Protein AF-A0A7C3NH36-F1 (afdb_monomer)

pLDDT: mean 85.52, std 13.23, range [36.16, 96.75]

Nearest PDB structures (foldseek):
  1ryk-assembly1_A  TM=7.469E-01  e=5.350E-05  Escherichia coli
  1yww-assembly1_A  TM=8.661E-01  e=4.362E-03  Pseudomonas aeruginosa
  5z8q-assembly1_A  TM=3.609E-01  e=6.559E+00  Saccharomyces cerevisiae S288C
  1m8l-assembly1_A  TM=3.896E-01  e=9.786E+00  unclassified

Structure (mmCIF, N/CA/C/O backbone):
data_AF-A0A7C3NH36-F1
#
_entry.id   AF-A0A7C3NH36-F1
#
loop_
_atom_site.group_PDB
_atom_site.id
_atom_site.type_symbol
_atom_site.label_atom_id
_atom_site.label_alt_id
_atom_site.label_comp_id
_atom_site.label_asym_id
_atom_site.label_entity_id
_atom_site.label_seq_id
_atom_site.pdbx_PDB_ins_code
_atom_site.Cartn_x
_atom_site.Car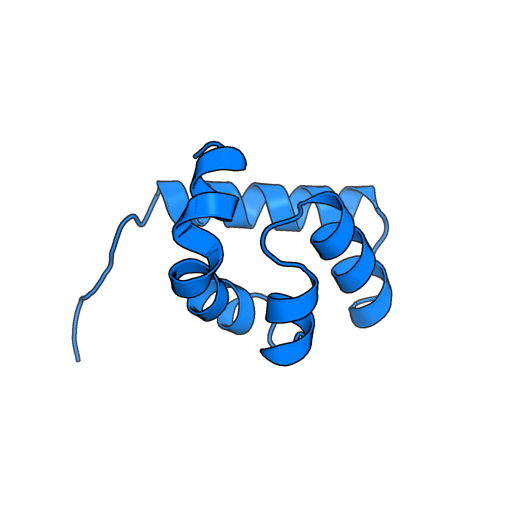tn_y
_atom_site.Cartn_z
_atom_site.occupancy
_atom_site.B_iso_or_equiv
_atom_site.auth_seq_id
_atom_site.auth_comp_id
_atom_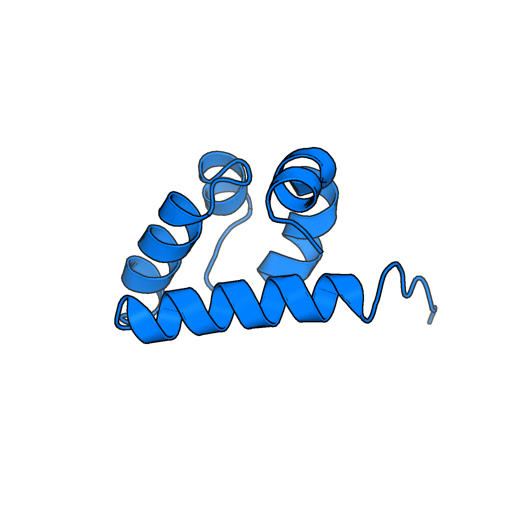site.auth_asym_id
_atom_site.auth_atom_id
_atom_site.pdbx_PDB_model_num
ATOM 1 N N . MET A 1 1 ? 14.547 -9.362 -6.221 1.00 69.44 1 MET A N 1
ATOM 2 C CA . MET A 1 1 ? 13.765 -9.060 -7.440 1.00 69.44 1 MET A CA 1
ATOM 3 C C . MET A 1 1 ? 13.629 -7.548 -7.637 1.00 69.44 1 MET A C 1
ATOM 5 O O . MET A 1 1 ? 13.571 -6.823 -6.650 1.00 69.44 1 MET A O 1
ATOM 9 N N . ASN A 1 2 ? 13.625 -7.055 -8.882 1.00 81.38 2 ASN A N 1
ATOM 10 C CA . ASN A 1 2 ? 13.374 -5.634 -9.168 1.00 81.38 2 ASN A CA 1
ATOM 11 C C . ASN A 1 2 ? 11.871 -5.337 -9.158 1.00 81.38 2 ASN A C 1
ATOM 13 O O . ASN A 1 2 ? 11.063 -6.178 -9.552 1.00 81.38 2 ASN A O 1
ATOM 17 N N . TRP A 1 3 ? 11.505 -4.114 -8.768 1.00 86.38 3 TRP A N 1
ATOM 18 C CA . TRP A 1 3 ? 10.105 -3.682 -8.737 1.00 86.38 3 TRP A CA 1
ATOM 19 C C . TRP A 1 3 ? 9.436 -3.713 -10.121 1.00 86.38 3 TRP A C 1
ATOM 21 O O . TRP A 1 3 ? 8.248 -3.993 -10.234 1.00 86.38 3 TRP A O 1
ATOM 31 N N . ASP A 1 4 ? 10.209 -3.494 -11.184 1.00 87.69 4 ASP A N 1
ATOM 32 C CA . ASP A 1 4 ? 9.740 -3.601 -12.568 1.00 87.69 4 ASP A CA 1
ATOM 33 C C . ASP A 1 4 ? 9.148 -4.990 -12.879 1.00 87.69 4 ASP A C 1
ATOM 35 O O . ASP A 1 4 ? 8.036 -5.112 -13.393 1.00 87.69 4 ASP A O 1
ATOM 39 N N . THR A 1 5 ? 9.824 -6.053 -12.433 1.00 87.25 5 THR A N 1
ATOM 40 C CA . THR A 1 5 ? 9.333 -7.426 -12.596 1.00 87.25 5 THR A CA 1
ATOM 41 C C . THR A 1 5 ? 8.081 -7.683 -11.756 1.00 87.25 5 THR A C 1
ATOM 43 O O . THR A 1 5 ? 7.168 -8.379 -12.200 1.00 87.25 5 THR A O 1
ATOM 46 N N . ILE A 1 6 ? 8.008 -7.082 -10.565 1.00 87.75 6 ILE A N 1
ATOM 47 C CA . ILE A 1 6 ? 6.836 -7.166 -9.687 1.00 87.75 6 ILE A CA 1
ATOM 48 C C . ILE A 1 6 ? 5.619 -6.512 -10.336 1.00 87.75 6 ILE A C 1
ATOM 50 O O . ILE A 1 6 ? 4.534 -7.086 -10.316 1.00 87.75 6 ILE A O 1
ATOM 54 N N . SER A 1 7 ? 5.804 -5.345 -10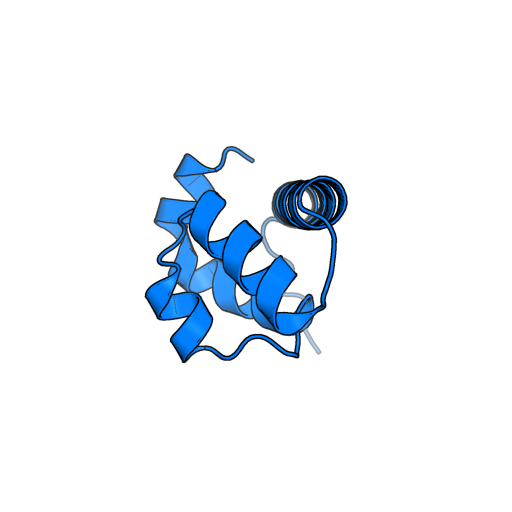.949 1.00 88.44 7 SER A N 1
ATOM 55 C CA . SER A 1 7 ? 4.758 -4.657 -11.706 1.00 88.44 7 SER A CA 1
ATOM 56 C C . SER A 1 7 ? 4.276 -5.511 -12.886 1.00 88.44 7 SER A C 1
ATOM 58 O O . SER A 1 7 ? 3.077 -5.745 -13.041 1.00 88.44 7 SER A O 1
ATOM 60 N N . GLY A 1 8 ? 5.204 -6.092 -13.656 1.00 89.50 8 GLY A N 1
ATOM 61 C CA . GLY A 1 8 ? 4.872 -6.972 -14.782 1.00 89.50 8 GLY A CA 1
ATOM 62 C C . GLY A 1 8 ? 4.131 -8.257 -14.384 1.00 89.50 8 GLY A C 1
ATOM 63 O O . GLY A 1 8 ? 3.261 -8.725 -15.118 1.00 89.50 8 GLY A O 1
ATOM 64 N N . GLN A 1 9 ? 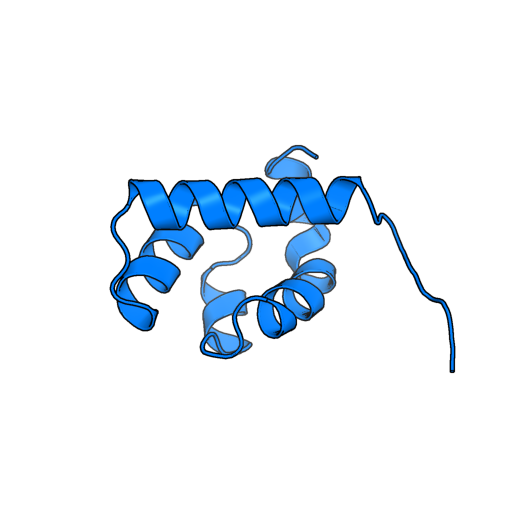4.425 -8.818 -13.208 1.00 88.88 9 GLN A N 1
ATOM 65 C CA . GLN A 1 9 ? 3.795 -10.042 -12.689 1.00 88.88 9 GLN A CA 1
ATOM 66 C C . GLN A 1 9 ? 2.803 -9.778 -11.546 1.00 88.88 9 GLN A C 1
ATOM 68 O O . GLN A 1 9 ? 2.434 -10.698 -10.807 1.00 88.88 9 GLN A O 1
ATOM 73 N N . TRP A 1 10 ? 2.316 -8.541 -11.425 1.00 89.56 10 TRP A N 1
ATOM 74 C CA . TRP A 1 10 ? 1.518 -8.081 -10.289 1.00 89.56 10 TRP A CA 1
ATOM 75 C C . TRP A 1 10 ? 0.294 -8.954 -10.011 1.00 89.56 10 TRP A C 1
ATOM 77 O O . TRP A 1 10 ? 0.024 -9.325 -8.869 1.00 89.56 10 TRP A O 1
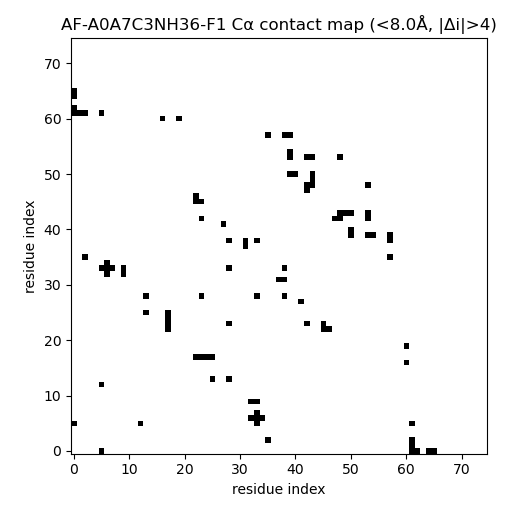ATOM 87 N N . LYS A 1 11 ? -0.408 -9.371 -11.071 1.00 86.88 11 LYS A N 1
ATOM 88 C CA . LYS A 1 11 ? -1.595 -10.235 -10.974 1.00 86.88 11 LYS A CA 1
ATOM 89 C C . LYS A 1 11 ? -1.320 -11.590 -10.323 1.00 86.88 11 LYS A C 1
ATOM 91 O O . LYS A 1 11 ? -2.226 -12.140 -9.708 1.00 86.88 11 LYS A O 1
ATOM 96 N N . GLN A 1 12 ? -0.109 -12.131 -10.454 1.00 86.12 12 GLN A N 1
ATOM 97 C CA . GLN A 1 12 ? 0.271 -13.377 -9.780 1.00 86.12 12 GLN A CA 1
ATOM 98 C C . GLN A 1 12 ? 0.719 -13.102 -8.340 1.00 86.12 12 GLN A C 1
ATOM 100 O O . GLN A 1 12 ? 0.400 -13.851 -7.418 1.00 86.12 12 GLN A O 1
ATOM 105 N N . MET A 1 13 ? 1.411 -11.983 -8.128 1.00 86.88 13 MET A N 1
ATOM 106 C CA . MET A 1 13 ? 1.975 -11.613 -6.830 1.00 86.88 13 MET A CA 1
ATOM 107 C C . MET A 1 13 ? 0.932 -11.089 -5.835 1.00 86.88 13 MET A C 1
ATOM 109 O O . MET A 1 13 ? 1.104 -11.273 -4.627 1.00 86.88 13 MET A O 1
ATOM 113 N N . LYS A 1 14 ? -0.190 -10.523 -6.305 1.00 86.62 14 LYS A N 1
ATOM 114 C CA . LYS A 1 14 ? -1.270 -10.009 -5.443 1.00 86.62 14 LYS A CA 1
ATOM 115 C C . LYS A 1 14 ? -1.825 -11.061 -4.476 1.00 86.62 14 LYS A C 1
ATOM 117 O O . LYS A 1 14 ? -2.186 -10.729 -3.352 1.00 86.62 14 LYS A O 1
ATOM 122 N N . GLY A 1 15 ? -1.825 -12.341 -4.863 1.00 87.31 15 GLY A N 1
ATOM 123 C CA . GLY A 1 15 ? -2.260 -13.440 -3.995 1.00 87.31 15 GLY A CA 1
ATOM 124 C C . GLY A 1 15 ? -1.358 -13.632 -2.772 1.00 87.31 15 GLY A C 1
ATOM 125 O O . GLY A 1 15 ? -1.852 -13.806 -1.658 1.00 87.31 15 GLY A O 1
ATOM 126 N N . LYS A 1 16 ? -0.034 -13.544 -2.949 1.00 86.25 16 LYS A N 1
ATOM 127 C CA . LYS A 1 16 ? 0.932 -13.555 -1.836 1.00 86.25 16 LYS A CA 1
ATOM 128 C C . LYS A 1 16 ? 0.830 -12.274 -1.011 1.00 86.25 16 LYS A C 1
ATOM 130 O O . LYS A 1 16 ? 0.873 -12.313 0.213 1.00 86.25 16 LYS A O 1
ATOM 135 N N . MET A 1 17 ? 0.618 -11.145 -1.681 1.00 88.25 17 MET A N 1
ATOM 136 C CA . MET A 1 17 ? 0.444 -9.856 -1.022 1.00 88.25 17 MET A CA 1
ATOM 137 C C . MET A 1 17 ? -0.764 -9.836 -0.078 1.00 88.25 17 MET A C 1
ATOM 139 O O . MET A 1 17 ? -0.651 -9.384 1.055 1.00 88.25 17 MET A O 1
ATOM 143 N N . LYS A 1 18 ? -1.900 -10.394 -0.504 1.00 88.06 18 LYS A N 1
ATOM 144 C CA . LYS A 1 18 ? -3.104 -10.530 0.326 1.00 88.06 18 LYS A CA 1
ATOM 145 C C . LYS A 1 18 ? -2.887 -11.435 1.544 1.00 88.06 18 LYS A C 1
ATOM 147 O O . LYS A 1 18 ? -3.482 -11.196 2.587 1.00 88.06 18 LYS A O 1
ATOM 152 N N . GLN A 1 19 ? -2.039 -12.459 1.428 1.00 87.50 19 GLN A N 1
ATOM 153 C CA . GLN A 1 19 ? -1.676 -13.310 2.568 1.00 87.50 19 GLN A CA 1
ATOM 154 C C . GLN A 1 19 ? -0.829 -12.546 3.591 1.00 87.50 19 GLN A C 1
ATOM 156 O O . GLN A 1 19 ? -1.095 -12.636 4.786 1.00 87.50 19 GLN A O 1
ATOM 161 N N . GLN A 1 20 ? 0.133 -11.746 3.123 1.00 87.00 20 GLN A N 1
ATOM 162 C CA . GLN A 1 20 ? 0.978 -10.917 3.987 1.00 87.00 20 GLN A CA 1
ATOM 163 C C . GLN A 1 20 ? 0.185 -9.780 4.647 1.00 87.00 20 GLN A C 1
ATOM 165 O O . GLN A 1 20 ? 0.296 -9.528 5.848 1.00 87.00 20 GLN A O 1
ATOM 170 N N . TRP A 1 21 ? -0.648 -9.098 3.862 1.00 91.06 21 TRP A N 1
ATOM 171 C CA . TRP A 1 21 ? -1.442 -7.956 4.290 1.00 91.06 21 TRP A CA 1
ATOM 172 C C . TRP A 1 21 ? -2.936 -8.249 4.171 1.00 91.06 21 TRP A C 1
ATOM 174 O O . TRP A 1 21 ? -3.634 -7.668 3.345 1.00 91.06 21 TRP A O 1
ATOM 184 N N . GLY A 1 22 ? -3.454 -9.110 5.051 1.00 90.25 22 GLY A N 1
ATOM 185 C CA . GLY A 1 22 ? -4.870 -9.512 5.049 1.00 90.25 22 GLY A CA 1
ATOM 186 C C . GLY A 1 22 ? -5.896 -8.378 5.212 1.00 90.25 22 GLY A C 1
ATOM 187 O O . GLY A 1 22 ? -7.084 -8.612 5.006 1.00 90.25 22 GLY A O 1
ATOM 188 N N . LYS A 1 23 ? -5.473 -7.152 5.565 1.00 90.56 23 LYS A N 1
ATOM 189 C CA . LYS A 1 23 ? -6.347 -5.963 5.580 1.00 90.56 23 LYS A CA 1
ATOM 190 C C . LYS A 1 23 ? -6.543 -5.338 4.196 1.00 90.56 23 LYS A C 1
ATOM 192 O O . LYS A 1 23 ? -7.477 -4.553 4.028 1.00 90.56 23 LYS A O 1
ATOM 197 N N . LEU A 1 24 ? -5.651 -5.621 3.247 1.00 91.31 24 LEU A N 1
ATOM 198 C CA . LEU A 1 24 ? -5.753 -5.146 1.872 1.00 91.31 24 LEU A CA 1
ATOM 199 C C . LEU A 1 24 ? -6.659 -6.084 1.071 1.00 91.31 24 LEU A C 1
ATOM 201 O O . LEU A 1 24 ? -6.492 -7.306 1.071 1.00 91.31 24 LEU A O 1
ATOM 205 N N . THR A 1 25 ? -7.639 -5.497 0.397 1.00 90.88 25 THR A N 1
ATOM 206 C CA . THR A 1 25 ? -8.590 -6.216 -0.458 1.00 90.88 25 THR A CA 1
ATOM 207 C C . THR A 1 25 ? -8.076 -6.324 -1.888 1.00 90.88 25 THR A C 1
ATOM 209 O O . THR A 1 25 ? -7.267 -5.508 -2.308 1.00 90.88 25 THR A O 1
ATOM 212 N N . ASP A 1 26 ? -8.553 -7.317 -2.651 1.00 89.94 26 ASP A N 1
ATOM 213 C CA . ASP A 1 26 ? -8.124 -7.512 -4.049 1.00 89.94 26 ASP A CA 1
ATOM 214 C C . ASP A 1 26 ? -8.329 -6.254 -4.904 1.00 89.94 26 ASP A C 1
ATOM 216 O O . ASP A 1 26 ? -7.464 -5.929 -5.705 1.00 89.94 26 ASP A O 1
ATOM 220 N N . ASP A 1 27 ? -9.413 -5.516 -4.653 1.00 91.50 27 ASP A N 1
ATOM 221 C CA . ASP A 1 27 ? -9.740 -4.249 -5.312 1.00 91.50 27 ASP A CA 1
ATOM 222 C C . ASP A 1 27 ? -8.678 -3.168 -5.045 1.00 91.50 27 ASP A C 1
ATOM 224 O O . ASP A 1 27 ? -8.159 -2.546 -5.967 1.00 91.50 27 ASP A O 1
ATOM 228 N N . GLU A 1 28 ? -8.239 -3.025 -3.789 1.00 91.25 28 GLU A N 1
ATOM 229 C CA . GLU A 1 28 ? -7.148 -2.108 -3.438 1.00 91.25 28 GLU A CA 1
ATOM 230 C C . GLU A 1 28 ? -5.832 -2.508 -4.107 1.00 91.25 28 GLU A C 1
ATOM 232 O O . GLU A 1 28 ? -5.074 -1.643 -4.543 1.00 91.25 28 GLU A O 1
ATOM 237 N N . LEU A 1 29 ? -5.558 -3.813 -4.207 1.00 91.00 29 LEU A N 1
ATOM 238 C CA . LEU A 1 29 ? -4.370 -4.309 -4.899 1.00 91.00 29 LEU A CA 1
ATOM 239 C C . LEU A 1 29 ? -4.460 -4.067 -6.408 1.00 91.00 29 LEU A C 1
ATOM 241 O O . LEU A 1 29 ? -3.436 -3.788 -7.032 1.00 91.00 29 LEU A O 1
ATOM 245 N N . ASP A 1 30 ? -5.653 -4.142 -6.991 1.00 91.19 30 ASP A N 1
ATOM 246 C CA . ASP A 1 30 ? -5.884 -3.832 -8.400 1.00 91.19 30 ASP A CA 1
ATOM 247 C C . ASP A 1 30 ? -5.639 -2.343 -8.681 1.00 91.19 30 ASP A C 1
ATOM 249 O O . ASP A 1 30 ? -4.880 -2.018 -9.592 1.00 91.19 30 ASP A O 1
ATOM 253 N N . ILE A 1 31 ? -6.134 -1.452 -7.811 1.00 90.88 31 ILE A N 1
ATOM 254 C CA . ILE A 1 31 ? -5.890 0.001 -7.882 1.00 90.88 31 ILE A CA 1
ATOM 255 C C . ILE A 1 31 ? -4.398 0.327 -7.767 1.00 90.88 31 ILE A C 1
ATOM 257 O O . ILE A 1 31 ? -3.893 1.189 -8.487 1.00 90.88 31 ILE A O 1
ATOM 261 N N . ILE A 1 32 ? -3.674 -0.356 -6.873 1.00 92.06 32 ILE A N 1
ATOM 262 C CA . ILE A 1 32 ? -2.223 -0.182 -6.737 1.00 92.06 32 ILE A CA 1
ATOM 263 C C . ILE A 1 32 ? -1.512 -0.530 -8.052 1.00 92.06 32 ILE A C 1
ATOM 265 O O . ILE A 1 32 ? -0.495 0.088 -8.354 1.00 92.06 32 ILE A O 1
ATOM 269 N N . ALA A 1 33 ? -2.017 -1.496 -8.829 1.00 89.25 33 ALA A N 1
ATOM 270 C CA . ALA A 1 33 ? -1.502 -1.863 -10.152 1.00 89.25 33 ALA A CA 1
ATOM 271 C C . ALA A 1 33 ? 0.030 -2.058 -10.204 1.00 89.25 33 ALA A C 1
ATOM 273 O O . ALA A 1 33 ? 0.693 -1.671 -11.166 1.00 89.25 33 ALA A O 1
ATOM 274 N N . GLY A 1 34 ? 0.619 -2.612 -9.140 1.00 87.56 34 GLY A N 1
ATOM 275 C CA . GLY A 1 34 ? 2.065 -2.807 -9.048 1.00 87.56 34 GLY A CA 1
ATOM 276 C C . GLY A 1 34 ? 2.869 -1.517 -8.905 1.00 87.56 34 GLY A C 1
ATOM 277 O O . GLY A 1 34 ? 4.056 -1.508 -9.206 1.00 87.56 34 GLY A O 1
ATOM 278 N N . GLN A 1 35 ? 2.271 -0.420 -8.442 1.00 92.06 35 GLN A N 1
ATOM 279 C CA . GLN A 1 35 ? 2.961 0.832 -8.129 1.00 92.06 35 GLN A CA 1
ATOM 280 C C . GLN A 1 35 ? 3.468 0.818 -6.680 1.00 92.06 35 GLN A C 1
ATOM 282 O O . GLN A 1 35 ? 2.685 0.746 -5.732 1.00 92.06 35 GLN A O 1
ATOM 287 N N . ARG A 1 36 ? 4.789 0.930 -6.485 1.00 92.00 36 ARG A N 1
ATOM 288 C CA . ARG A 1 36 ? 5.410 0.836 -5.150 1.00 92.00 36 ARG A CA 1
ATOM 289 C C . ARG A 1 36 ? 4.902 1.907 -4.195 1.00 92.00 36 ARG A C 1
ATOM 291 O O . ARG A 1 36 ? 4.548 1.605 -3.062 1.00 92.00 36 ARG A O 1
ATOM 298 N N . ASP A 1 37 ? 4.868 3.151 -4.662 1.00 92.44 37 ASP A N 1
ATOM 299 C CA . ASP A 1 37 ? 4.482 4.298 -3.840 1.00 92.44 37 ASP A CA 1
ATOM 300 C C . ASP A 1 37 ? 3.001 4.223 -3.425 1.00 92.44 37 ASP A C 1
ATOM 302 O O . ASP A 1 37 ? 2.680 4.439 -2.259 1.00 92.44 37 ASP A O 1
ATOM 306 N N . GLN A 1 38 ? 2.118 3.768 -4.326 1.00 93.31 38 GLN A N 1
ATOM 307 C CA . GLN A 1 38 ? 0.706 3.514 -4.009 1.00 93.31 38 GLN A CA 1
ATOM 308 C C . GLN A 1 38 ? 0.544 2.411 -2.956 1.00 93.31 38 GLN A C 1
ATOM 310 O O . GLN A 1 38 ? -0.252 2.561 -2.029 1.00 93.31 38 GLN A O 1
ATOM 315 N N . LEU A 1 39 ? 1.322 1.324 -3.054 1.00 92.69 39 LEU A N 1
ATOM 316 C CA . LEU A 1 39 ? 1.315 0.258 -2.049 1.00 92.69 39 LEU A CA 1
ATOM 317 C C . LEU A 1 39 ? 1.738 0.789 -0.674 1.00 92.69 39 LEU A C 1
ATOM 319 O O . LEU A 1 39 ? 1.070 0.526 0.324 1.00 92.69 39 LEU A O 1
ATOM 323 N N . ILE A 1 40 ? 2.818 1.571 -0.627 1.00 94.25 40 ILE A N 1
ATOM 324 C CA . ILE A 1 40 ? 3.311 2.210 0.599 1.00 94.25 40 ILE A CA 1
ATOM 325 C C . ILE A 1 40 ? 2.240 3.143 1.180 1.00 94.25 40 ILE A C 1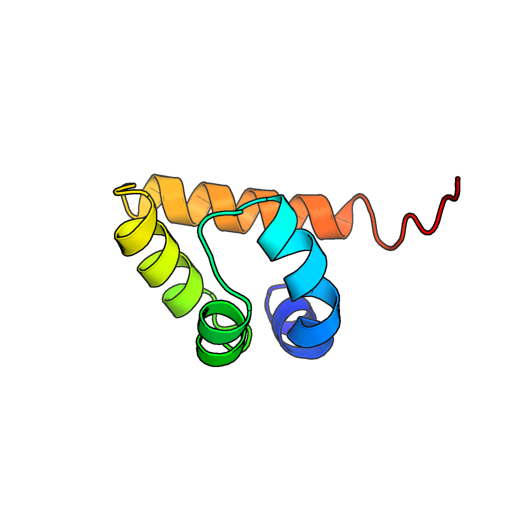
ATOM 327 O O . ILE A 1 40 ? 1.972 3.092 2.379 1.00 94.25 40 ILE A O 1
ATOM 331 N N . GLY A 1 41 ? 1.588 3.962 0.350 1.00 94.62 41 GLY A N 1
ATOM 332 C CA . GLY A 1 41 ? 0.463 4.812 0.750 1.00 94.62 41 GLY A CA 1
ATOM 333 C C . GLY A 1 41 ? -0.670 4.007 1.387 1.00 94.62 41 GLY A C 1
ATOM 334 O O . GLY A 1 41 ? -1.050 4.264 2.528 1.00 94.62 41 GLY A O 1
ATOM 335 N N . LYS A 1 42 ? -1.135 2.956 0.706 1.00 93.69 42 LYS A N 1
ATOM 336 C CA . LYS A 1 42 ? -2.225 2.100 1.195 1.00 93.69 42 LYS A CA 1
ATOM 337 C C . LYS A 1 42 ? -1.881 1.377 2.490 1.00 93.69 42 LYS A C 1
ATOM 339 O O . LYS A 1 42 ? -2.723 1.278 3.379 1.00 93.69 42 LYS A O 1
ATOM 344 N N . ILE A 1 43 ? -0.650 0.893 2.633 1.00 93.25 43 ILE A N 1
ATOM 345 C CA . ILE A 1 43 ? -0.201 0.252 3.872 1.00 93.25 43 ILE A CA 1
ATOM 346 C C . ILE A 1 43 ? -0.220 1.255 5.032 1.00 93.25 43 ILE A C 1
ATOM 348 O O . ILE A 1 43 ? -0.723 0.915 6.104 1.00 93.25 43 ILE A O 1
ATOM 352 N N . GLN A 1 44 ? 0.256 2.486 4.823 1.00 94.94 44 GLN A N 1
ATOM 353 C CA . GLN A 1 44 ? 0.180 3.540 5.841 1.00 94.94 44 GLN A CA 1
ATOM 354 C C . GLN A 1 44 ? -1.277 3.820 6.237 1.00 94.94 44 GLN A C 1
ATOM 356 O O . GLN A 1 44 ? -1.587 3.822 7.424 1.00 94.94 44 GLN A O 1
ATOM 361 N N . GLU A 1 45 ? -2.190 3.961 5.272 1.00 93.69 45 GLU A N 1
ATOM 362 C CA . GLU A 1 45 ? -3.615 4.212 5.541 1.00 93.69 45 GLU A CA 1
ATOM 363 C C . GLU A 1 45 ? -4.292 3.060 6.310 1.00 93.69 45 GLU A C 1
ATOM 365 O O . GLU A 1 45 ? -5.068 3.288 7.237 1.00 93.69 45 GLU A O 1
ATOM 370 N N . LYS A 1 46 ? -4.003 1.805 5.947 1.00 93.81 46 LYS A N 1
ATOM 371 C CA . LYS A 1 46 ? -4.720 0.618 6.459 1.00 93.81 46 LYS A CA 1
ATOM 372 C C . LYS A 1 46 ? -4.143 0.076 7.763 1.00 93.81 46 LYS A C 1
ATOM 374 O O . LYS A 1 46 ? -4.857 -0.552 8.555 1.00 93.81 46 LYS A O 1
ATOM 379 N N . TYR A 1 47 ? -2.846 0.269 7.976 1.00 92.69 47 TYR A N 1
ATOM 380 C CA . TYR A 1 47 ? -2.134 -0.217 9.156 1.00 92.69 47 TYR A CA 1
ATOM 381 C C . TYR A 1 47 ? -1.710 0.899 10.112 1.00 92.69 47 TYR A C 1
ATOM 383 O O . TYR A 1 47 ? -1.375 0.588 11.253 1.00 92.69 47 TYR A O 1
ATOM 391 N N . GLY A 1 48 ? -1.764 2.168 9.698 1.00 94.44 48 GLY A N 1
ATOM 392 C CA . GLY A 1 48 ? -1.311 3.302 10.506 1.00 94.44 48 GLY A CA 1
ATOM 393 C C . GLY A 1 48 ? 0.205 3.323 10.707 1.00 94.44 48 GLY A C 1
ATOM 394 O O . GLY A 1 48 ? 0.685 3.850 11.707 1.00 94.44 48 GLY A O 1
ATOM 395 N N . TRP A 1 49 ? 0.964 2.686 9.812 1.00 94.94 49 TRP A N 1
ATOM 396 C CA . TRP A 1 49 ? 2.423 2.642 9.896 1.00 94.94 49 TRP A CA 1
ATOM 397 C C . TRP A 1 49 ? 3.053 3.912 9.335 1.00 94.94 49 TRP A C 1
ATOM 399 O O . TRP A 1 49 ? 2.488 4.565 8.463 1.00 94.94 49 TRP A O 1
ATOM 409 N N . SER A 1 50 ? 4.249 4.240 9.818 1.00 96.75 50 SER A N 1
ATOM 410 C CA . SER A 1 50 ? 5.076 5.295 9.235 1.00 96.75 50 SER A CA 1
ATOM 411 C C . SER A 1 50 ? 5.565 4.894 7.844 1.00 96.75 50 SER A C 1
ATOM 413 O O . SER A 1 50 ? 5.733 3.705 7.564 1.00 96.75 50 SER A O 1
ATOM 415 N N . ARG A 1 51 ? 5.885 5.885 7.004 1.00 92.75 51 ARG A N 1
ATOM 416 C CA . ARG A 1 51 ? 6.443 5.659 5.663 1.00 92.75 51 ARG A CA 1
ATOM 417 C C . ARG A 1 51 ? 7.649 4.709 5.675 1.00 92.75 51 ARG A C 1
ATOM 419 O O . ARG A 1 51 ? 7.627 3.745 4.928 1.00 92.75 51 ARG A O 1
ATOM 426 N N . ASP A 1 52 ? 8.615 4.905 6.580 1.00 95.44 52 ASP A N 1
ATOM 427 C CA . ASP A 1 52 ? 9.803 4.032 6.709 1.00 95.44 52 ASP A CA 1
ATOM 428 C C . ASP A 1 52 ? 9.433 2.564 6.978 1.00 95.44 52 ASP A C 1
ATOM 430 O O . ASP A 1 52 ? 9.961 1.653 6.345 1.00 95.44 52 ASP A O 1
ATOM 434 N N . GLU A 1 53 ? 8.472 2.324 7.874 1.00 95.12 53 GLU A N 1
ATOM 435 C CA . GLU A 1 53 ? 8.035 0.967 8.206 1.00 95.12 53 GLU A CA 1
ATOM 436 C C . GLU A 1 53 ? 7.260 0.342 7.040 1.00 95.12 53 GLU A C 1
ATOM 438 O O . GLU A 1 53 ? 7.501 -0.807 6.676 1.00 95.12 53 GLU A O 1
ATOM 443 N N . ALA A 1 54 ? 6.379 1.102 6.387 1.00 94.75 54 ALA A N 1
ATOM 444 C CA . ALA A 1 54 ? 5.690 0.644 5.185 1.00 94.75 54 ALA A CA 1
ATOM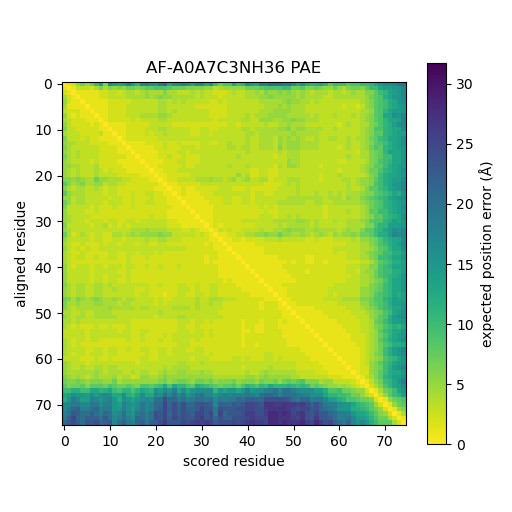 445 C C . ALA A 1 54 ? 6.684 0.318 4.053 1.00 94.75 54 ALA A C 1
ATOM 447 O O . ALA A 1 54 ? 6.569 -0.730 3.419 1.00 94.75 54 ALA A O 1
ATOM 448 N N . GLU A 1 55 ? 7.699 1.157 3.845 1.00 94.75 55 GLU A N 1
ATOM 449 C CA . GLU A 1 55 ? 8.767 0.933 2.868 1.00 94.75 55 GLU A CA 1
ATOM 450 C C . GLU A 1 55 ? 9.556 -0.340 3.161 1.00 94.75 55 GLU A C 1
ATOM 452 O O . GLU A 1 55 ? 9.764 -1.144 2.246 1.00 94.75 55 GLU A O 1
ATOM 457 N N . ARG A 1 56 ? 9.936 -0.569 4.424 1.00 94.31 56 ARG A N 1
ATOM 458 C CA . ARG A 1 56 ? 10.609 -1.807 4.842 1.00 94.31 56 ARG A CA 1
ATOM 459 C C . ARG A 1 56 ? 9.756 -3.035 4.597 1.00 94.31 56 ARG A C 1
ATOM 461 O O . ARG A 1 56 ? 10.271 -4.029 4.107 1.00 94.31 56 ARG A O 1
ATOM 468 N N . ARG A 1 57 ? 8.460 -2.977 4.903 1.00 92.44 57 ARG A N 1
ATOM 469 C CA . ARG A 1 57 ? 7.538 -4.106 4.704 1.00 92.44 57 ARG A CA 1
ATOM 470 C C . ARG A 1 57 ? 7.378 -4.449 3.226 1.00 92.44 57 ARG A C 1
ATOM 472 O O . ARG A 1 57 ? 7.321 -5.622 2.875 1.00 92.44 57 ARG A O 1
ATOM 479 N N . VAL A 1 58 ? 7.327 -3.436 2.364 1.00 92.06 58 VAL A N 1
ATOM 480 C CA . VAL A 1 58 ? 7.287 -3.627 0.908 1.00 92.06 58 VAL A CA 1
ATOM 481 C C . VAL A 1 58 ? 8.606 -4.194 0.381 1.00 92.06 58 VAL A C 1
ATOM 483 O O . VAL A 1 58 ? 8.586 -5.077 -0.475 1.00 92.06 58 VAL A O 1
ATOM 486 N N . ASP A 1 59 ? 9.743 -3.718 0.891 1.00 91.81 59 ASP A N 1
ATOM 487 C CA . ASP A 1 59 ? 11.063 -4.248 0.529 1.00 91.81 59 ASP A CA 1
ATOM 488 C C . ASP A 1 59 ? 11.226 -5.710 0.969 1.00 91.81 59 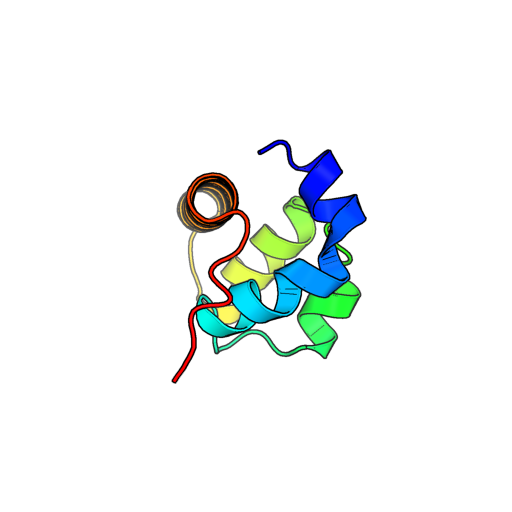ASP A C 1
ATOM 490 O O . ASP A 1 59 ? 11.645 -6.551 0.177 1.00 91.81 59 ASP A O 1
ATOM 494 N N . ASP A 1 60 ? 10.818 -6.028 2.196 1.00 91.06 60 ASP A N 1
ATOM 495 C CA . ASP A 1 60 ? 10.831 -7.380 2.753 1.00 91.06 60 ASP A CA 1
ATOM 496 C C . ASP A 1 60 ? 9.973 -8.337 1.920 1.00 91.06 60 ASP A C 1
ATOM 498 O O . ASP A 1 60 ? 10.449 -9.387 1.496 1.00 91.06 60 ASP A O 1
ATOM 502 N N . TRP A 1 61 ? 8.755 -7.925 1.563 1.00 89.25 61 TRP A N 1
ATOM 503 C CA . TRP A 1 61 ? 7.897 -8.702 0.672 1.00 89.25 61 TRP A CA 1
ATOM 504 C C . TRP A 1 61 ? 8.525 -8.916 -0.713 1.00 89.25 61 TRP A C 1
ATOM 506 O O . TRP A 1 61 ? 8.539 -10.034 -1.218 1.00 89.25 61 TRP A O 1
ATOM 516 N N . SER A 1 62 ? 9.109 -7.875 -1.315 1.00 88.00 62 SER A N 1
ATOM 517 C CA . SER A 1 62 ? 9.825 -7.983 -2.597 1.00 88.00 62 SER A CA 1
ATOM 518 C C . SER A 1 62 ? 10.992 -8.983 -2.536 1.00 88.00 62 SER A C 1
ATOM 520 O O . SER A 1 62 ? 11.255 -9.714 -3.498 1.00 88.00 62 SER A O 1
ATOM 522 N N . ARG A 1 63 ? 11.689 -9.050 -1.396 1.00 87.56 63 ARG A N 1
ATOM 523 C CA . ARG A 1 63 ? 12.768 -10.018 -1.140 1.00 87.56 63 ARG A CA 1
ATOM 524 C C . ARG A 1 63 ? 12.247 -11.430 -0.888 1.00 87.56 63 ARG A C 1
ATOM 526 O O . ARG A 1 63 ? 12.885 -12.387 -1.318 1.00 87.56 63 ARG A O 1
ATOM 533 N N . ASP A 1 64 ? 11.110 -11.576 -0.218 1.00 86.00 64 ASP A N 1
ATOM 534 C CA . ASP A 1 64 ? 10.472 -12.876 0.007 1.00 86.00 64 ASP A CA 1
ATOM 535 C C . ASP A 1 64 ? 10.050 -13.532 -1.317 1.00 86.00 64 ASP A C 1
ATOM 537 O O . ASP A 1 64 ? 10.322 -14.712 -1.555 1.00 86.00 64 ASP A O 1
ATOM 541 N N . LEU A 1 65 ? 9.506 -12.737 -2.246 1.00 82.00 65 LEU A N 1
ATOM 542 C CA . LEU A 1 65 ? 9.168 -13.200 -3.596 1.00 82.00 65 LEU A CA 1
ATOM 543 C C . LEU A 1 65 ? 10.375 -13.750 -4.366 1.00 82.00 65 LEU A C 1
ATOM 545 O O . LEU A 1 65 ? 10.228 -14.707 -5.120 1.00 82.00 65 LEU A O 1
ATOM 549 N N . ASP A 1 66 ? 11.551 -13.154 -4.170 1.00 75.62 66 ASP A N 1
ATOM 550 C CA . ASP A 1 66 ? 12.810 -13.586 -4.786 1.00 75.62 66 ASP A CA 1
ATOM 551 C C . ASP A 1 66 ? 13.288 -14.930 -4.225 1.00 75.62 66 ASP A C 1
ATOM 553 O O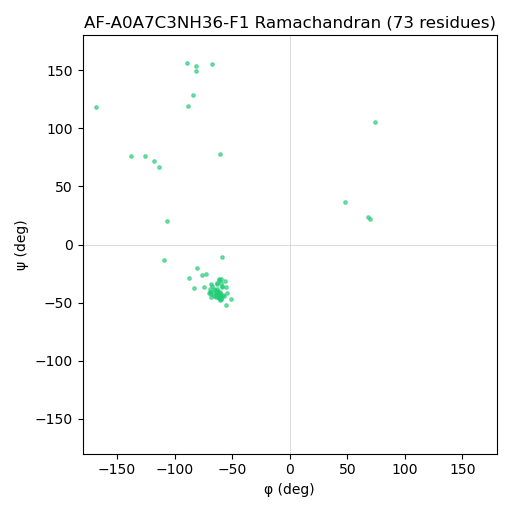 . ASP A 1 66 ? 13.719 -15.809 -4.970 1.00 75.62 66 ASP A O 1
ATOM 557 N N . ARG A 1 67 ? 13.156 -15.113 -2.906 1.00 71.44 67 ARG A N 1
ATOM 558 C CA . ARG A 1 67 ? 13.561 -16.345 -2.216 1.00 71.44 67 ARG A CA 1
ATOM 559 C C . ARG A 1 67 ? 12.635 -17.525 -2.491 1.00 71.44 67 ARG A C 1
ATOM 561 O O . ARG A 1 67 ? 13.088 -18.664 -2.407 1.00 71.44 67 ARG A O 1
ATOM 568 N N . HIS A 1 68 ? 11.376 -17.272 -2.838 1.00 63.38 68 HIS A N 1
ATOM 569 C CA . HIS A 1 68 ? 10.389 -18.302 -3.165 1.00 63.38 68 HIS A CA 1
ATOM 570 C C . HIS A 1 68 ? 9.749 -18.046 -4.542 1.00 63.38 68 HIS A C 1
ATOM 572 O O . HIS A 1 68 ? 8.585 -17.623 -4.602 1.00 63.38 68 HIS A O 1
ATOM 578 N N . PRO A 1 69 ? 10.465 -18.329 -5.655 1.00 57.34 69 PRO A N 1
ATOM 579 C CA . PRO A 1 69 ? 9.969 -18.053 -7.006 1.00 57.34 69 PRO A CA 1
ATOM 580 C C . PRO A 1 69 ? 8.688 -18.822 -7.348 1.00 57.34 69 PRO A C 1
ATOM 582 O O . PRO A 1 69 ? 7.844 -18.302 -8.064 1.00 57.34 69 PRO A O 1
ATOM 585 N N . ASP A 1 70 ? 8.482 -20.006 -6.784 1.00 55.94 70 ASP A N 1
ATOM 586 C CA . ASP A 1 70 ? 7.215 -20.726 -6.815 1.00 55.94 70 ASP A CA 1
ATOM 587 C C . ASP A 1 70 ? 7.335 -21.876 -5.811 1.00 55.94 70 ASP A C 1
ATOM 589 O O . ASP A 1 70 ? 8.217 -22.725 -5.922 1.00 55.94 70 ASP A O 1
ATOM 593 N N . SER A 1 71 ? 6.495 -21.893 -4.783 1.00 48.94 71 SER A N 1
ATOM 594 C CA . SER A 1 71 ? 6.249 -23.112 -4.014 1.00 48.94 71 SER A CA 1
ATOM 595 C C . SER A 1 71 ? 4.809 -23.517 -4.264 1.00 48.94 71 SER A C 1
ATOM 597 O O . SER A 1 71 ? 3.979 -23.515 -3.360 1.00 48.94 71 SER A O 1
ATOM 599 N N . SER A 1 72 ? 4.522 -23.900 -5.507 1.00 52.09 72 SER A N 1
ATOM 600 C CA . SER A 1 72 ? 3.573 -24.980 -5.763 1.00 52.09 72 SER A CA 1
ATOM 601 C C . SER A 1 72 ? 4.108 -26.266 -5.113 1.00 52.09 72 SER A C 1
ATOM 603 O O . SER A 1 72 ? 4.691 -27.131 -5.759 1.00 52.09 72 SER A O 1
ATOM 605 N N . LEU A 1 73 ? 3.955 -26.371 -3.795 1.00 45.03 73 LEU A N 1
ATOM 606 C CA . LEU A 1 73 ? 4.117 -27.586 -2.994 1.00 45.03 73 LEU A CA 1
ATOM 607 C C . LEU A 1 73 ? 2.952 -27.556 -1.990 1.00 45.03 73 LEU A C 1
ATOM 609 O O . LEU A 1 73 ? 3.041 -26.937 -0.940 1.00 45.03 73 LEU A O 1
ATOM 613 N N . ARG A 1 74 ? 1.740 -27.884 -2.451 1.00 45.44 74 ARG A N 1
ATOM 614 C CA . ARG A 1 74 ? 1.169 -29.243 -2.485 1.00 45.44 74 ARG A CA 1
ATOM 615 C C . ARG A 1 74 ? 0.767 -29.684 -1.073 1.00 45.44 74 ARG A C 1
ATOM 617 O O . ARG A 1 74 ? 1.625 -30.037 -0.272 1.00 45.44 74 ARG A O 1
ATOM 624 N N . HIS A 1 75 ? -0.540 -29.682 -0.819 1.00 36.16 75 HIS A N 1
ATOM 625 C CA . HIS A 1 75 ? -1.168 -30.660 0.063 1.00 36.16 75 HIS A CA 1
ATOM 626 C C . HIS A 1 75 ? -1.982 -31.601 -0.826 1.00 36.16 75 HIS A C 1
ATOM 628 O O . HIS A 1 75 ? -2.605 -31.081 -1.782 1.00 36.16 75 HIS A O 1
#

Secondary structure (DSSP, 8-state):
--HHHHHHTHHHHHHHHHHHTTTS-HHHHHHHTT-HHHHHHHHHHHH---HHHHHHHHHHHHHHHHH-S------

Sequence (75 aa):
MNWDTISGQWKQMKGKMKQQWGKLTDDELDIIAGQRDQLIGKIQEKYGWSRDEAERRVDDWSRDLDRHPDSSLRH

Foldseek 3Di:
DDLVVCLVCVVVLVVVVCVLVVQDDPVQSVVCSSPLVSQLVVCCVRVVDDSVVSNVSSVVSVVVCVVPVDPPDDD

Radius of gyration: 12.01 Å; Cα contacts (8 Å, |Δi|>4): 51; chains: 1; bounding box: 24×36×25 Å

Mean predicted aligned error: 5.33 Å

Solvent-accessible surface area (backbone atoms only — not comparable to full-atom values): 4404 Å² total; per-residue (Å²): 100,60,67,69,59,47,33,75,44,26,86,69,47,49,62,58,47,36,68,76,40,71,88,54,49,73,68,59,54,56,73,30,61,49,36,68,67,50,47,33,51,49,41,23,73,76,69,70,44,53,70,70,58,26,47,49,53,52,50,50,49,43,46,50,49,53,78,50,81,71,76,94,69,83,133